Protein AF-A0A7X6V2N8-F1 (afdb_monomer_lite)

Structure (mmCIF, N/CA/C/O backbone):
data_AF-A0A7X6V2N8-F1
#
_entry.id   AF-A0A7X6V2N8-F1
#
loop_
_atom_site.group_PDB
_atom_site.id
_atom_site.type_symbol
_atom_site.label_atom_id
_atom_site.label_alt_id
_atom_site.label_comp_id
_atom_site.label_asym_id
_atom_site.label_entity_id
_atom_site.label_seq_id
_atom_site.pdbx_PDB_ins_code
_atom_site.Cartn_x
_atom_site.Cartn_y
_atom_site.Cartn_z
_atom_site.occupancy
_atom_site.B_iso_or_equiv
_atom_site.auth_seq_id
_atom_site.auth_comp_id
_atom_site.auth_asym_id
_atom_site.auth_atom_id
_atom_site.pdbx_PDB_model_num
ATOM 1 N N . MET A 1 1 ? 22.188 -16.364 -10.637 1.00 53.06 1 MET A N 1
ATOM 2 C CA . MET A 1 1 ? 21.170 -15.381 -11.071 1.00 53.06 1 MET A CA 1
ATOM 3 C C . MET A 1 1 ? 21.832 -14.014 -11.203 1.00 53.06 1 MET A C 1
ATOM 5 O O . MET A 1 1 ? 22.663 -13.703 -10.356 1.00 53.06 1 MET A O 1
ATOM 9 N N . PRO A 1 2 ? 21.519 -13.218 -12.236 1.00 73.69 2 PRO A N 1
ATOM 10 C CA . PRO A 1 2 ? 22.053 -11.866 -12.390 1.00 73.69 2 PRO A CA 1
ATOM 11 C C . PRO A 1 2 ? 21.673 -10.969 -11.202 1.00 73.69 2 PRO A C 1
ATOM 13 O O . PRO A 1 2 ? 20.524 -10.977 -10.762 1.00 73.69 2 PRO A O 1
ATOM 16 N N . ALA A 1 3 ? 22.617 -10.174 -10.690 1.00 73.12 3 ALA A N 1
ATOM 17 C CA . ALA A 1 3 ? 22.434 -9.385 -9.464 1.00 73.12 3 ALA A CA 1
ATOM 18 C C . ALA A 1 3 ? 21.291 -8.350 -9.536 1.00 73.12 3 ALA A C 1
ATOM 20 O O . ALA A 1 3 ? 20.728 -7.978 -8.507 1.00 73.12 3 ALA A O 1
ATOM 21 N N . HIS A 1 4 ? 20.926 -7.901 -10.740 1.00 68.88 4 HIS A N 1
ATOM 22 C CA . HIS A 1 4 ? 19.804 -6.986 -10.957 1.00 68.88 4 HIS A CA 1
ATOM 23 C C . HIS A 1 4 ? 18.442 -7.663 -10.737 1.00 68.88 4 HIS A C 1
ATOM 25 O O . HIS A 1 4 ? 17.545 -7.041 -10.180 1.00 68.88 4 HIS A O 1
ATOM 31 N N . ILE A 1 5 ? 18.310 -8.951 -11.079 1.00 72.81 5 ILE A N 1
ATOM 32 C CA . ILE A 1 5 ? 17.068 -9.716 -10.885 1.00 72.81 5 ILE A CA 1
ATOM 33 C C . ILE A 1 5 ? 16.815 -9.949 -9.395 1.00 72.81 5 ILE A C 1
ATOM 35 O O . ILE A 1 5 ? 15.696 -9.772 -8.927 1.00 72.81 5 ILE A O 1
ATOM 39 N N . LEU A 1 6 ? 17.858 -10.287 -8.627 1.00 72.75 6 LEU A N 1
ATOM 40 C CA . LEU A 1 6 ? 17.744 -10.499 -7.180 1.00 72.75 6 LEU A CA 1
ATOM 41 C C . LEU A 1 6 ? 17.289 -9.224 -6.453 1.00 72.75 6 LEU A C 1
ATOM 43 O O . LEU A 1 6 ? 16.422 -9.290 -5.586 1.00 72.75 6 LEU A O 1
ATOM 47 N N . LYS A 1 7 ? 17.858 -8.067 -6.822 1.00 68.12 7 LYS A N 1
ATOM 48 C CA . LYS A 1 7 ? 17.475 -6.762 -6.263 1.00 68.12 7 LYS A CA 1
ATOM 49 C C . LYS A 1 7 ? 16.017 -6.425 -6.566 1.00 68.12 7 LYS A C 1
ATOM 51 O O . LYS A 1 7 ? 15.303 -6.042 -5.646 1.00 68.12 7 LYS A O 1
ATOM 56 N N . ASP A 1 8 ? 15.571 -6.615 -7.807 1.00 71.12 8 ASP A N 1
ATOM 57 C CA . ASP A 1 8 ? 14.182 -6.329 -8.194 1.00 71.12 8 ASP A CA 1
ATOM 58 C C . ASP A 1 8 ? 13.185 -7.223 -7.438 1.00 71.12 8 ASP A C 1
ATOM 60 O O . ASP A 1 8 ? 12.153 -6.764 -6.947 1.00 71.12 8 ASP A O 1
ATOM 64 N N . LEU A 1 9 ? 13.535 -8.498 -7.250 1.00 73.56 9 LEU A N 1
ATOM 65 C CA . LEU A 1 9 ? 12.720 -9.462 -6.510 1.00 73.56 9 LEU A CA 1
ATOM 66 C C . LEU A 1 9 ? 12.634 -9.108 -5.016 1.00 73.56 9 LEU A C 1
ATOM 68 O O . LEU A 1 9 ? 11.543 -9.112 -4.445 1.00 73.56 9 LEU A O 1
ATOM 72 N N . LEU A 1 10 ? 13.759 -8.735 -4.394 1.00 74.31 10 LEU A N 1
ATOM 73 C CA . LEU A 1 10 ? 13.786 -8.294 -2.995 1.00 74.31 10 LEU A CA 1
ATOM 74 C C . LEU A 1 10 ? 12.949 -7.030 -2.783 1.00 74.31 10 LEU A C 1
ATOM 76 O O . LEU A 1 10 ? 12.209 -6.942 -1.803 1.00 74.31 10 LEU A O 1
ATOM 80 N N . ILE A 1 11 ? 13.052 -6.072 -3.710 1.00 72.12 11 ILE A N 1
ATOM 81 C CA . ILE A 1 11 ? 12.277 -4.832 -3.672 1.00 72.12 11 ILE A CA 1
ATOM 82 C C . ILE A 1 11 ? 10.789 -5.165 -3.726 1.00 72.12 11 ILE A C 1
ATOM 84 O O . ILE A 1 11 ? 10.069 -4.745 -2.829 1.00 72.12 11 ILE A O 1
ATOM 88 N N . ARG A 1 12 ? 10.333 -5.980 -4.688 1.00 69.19 12 ARG A N 1
ATOM 89 C CA . ARG A 1 12 ? 8.917 -6.381 -4.817 1.00 69.19 12 ARG A CA 1
ATOM 90 C C . ARG A 1 12 ? 8.378 -7.096 -3.577 1.00 69.19 12 ARG A C 1
ATOM 92 O O . ARG A 1 12 ? 7.258 -6.809 -3.160 1.00 69.19 12 ARG A O 1
ATOM 99 N N . ILE A 1 13 ? 9.157 -7.996 -2.971 1.00 74.69 13 ILE A N 1
ATOM 100 C CA . ILE A 1 13 ? 8.756 -8.711 -1.746 1.00 74.69 13 ILE A CA 1
ATOM 101 C C . ILE A 1 13 ? 8.649 -7.743 -0.564 1.00 74.69 13 ILE A C 1
ATOM 103 O O . ILE A 1 13 ? 7.641 -7.753 0.145 1.00 74.69 13 ILE A O 1
ATOM 107 N N . GLY A 1 14 ? 9.655 -6.886 -0.362 1.00 71.62 14 GLY A N 1
ATOM 108 C CA . GLY A 1 14 ? 9.617 -5.855 0.678 1.00 71.62 14 GLY A CA 1
ATOM 109 C C . GLY A 1 14 ? 8.426 -4.913 0.500 1.00 71.62 14 GLY A C 1
ATOM 110 O O . GLY A 1 14 ? 7.775 -4.531 1.471 1.00 71.62 14 GLY A O 1
ATOM 111 N N . LEU A 1 15 ? 8.079 -4.622 -0.752 1.00 65.50 15 LEU A N 1
ATOM 112 C CA . LEU A 1 15 ? 6.938 -3.795 -1.113 1.00 65.50 15 LEU A CA 1
ATOM 113 C C . LEU A 1 15 ? 5.595 -4.443 -0.788 1.00 65.50 15 LEU A C 1
ATOM 115 O O . LEU A 1 15 ? 4.733 -3.807 -0.182 1.00 65.50 15 LEU A O 1
ATOM 119 N N . 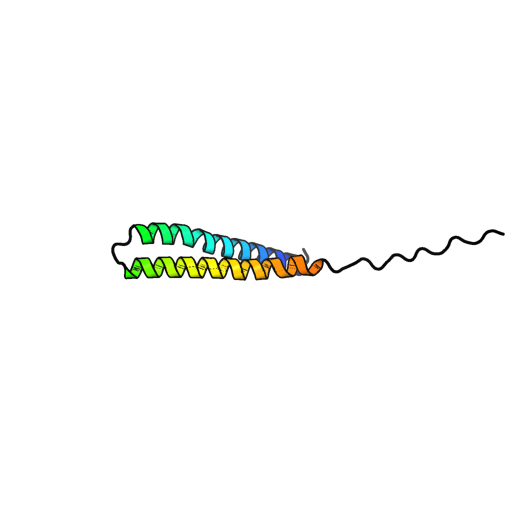ALA A 1 16 ? 5.432 -5.714 -1.152 1.00 70.00 16 ALA A N 1
ATOM 120 C CA . ALA A 1 16 ? 4.239 -6.491 -0.841 1.00 70.00 16 ALA A CA 1
ATOM 121 C C . ALA A 1 16 ? 4.043 -6.642 0.678 1.00 70.00 16 ALA A C 1
ATOM 123 O O . ALA A 1 16 ? 2.918 -6.557 1.173 1.00 70.00 16 ALA A O 1
ATOM 124 N N . LEU A 1 17 ? 5.136 -6.795 1.434 1.00 73.88 17 LEU A N 1
ATOM 125 C CA . LEU A 1 17 ? 5.100 -6.811 2.896 1.00 73.88 17 LEU A CA 1
ATOM 126 C C . LEU A 1 17 ? 4.688 -5.455 3.475 1.00 73.88 17 LEU A C 1
ATOM 128 O O . LEU A 1 17 ? 3.809 -5.413 4.335 1.00 73.88 17 LEU A O 1
ATOM 132 N N . GLY A 1 18 ? 5.254 -4.350 2.980 1.00 72.38 18 GLY A N 1
ATOM 133 C CA . GLY A 1 18 ? 4.857 -2.999 3.388 1.00 72.38 18 GLY A CA 1
ATOM 134 C C . GLY A 1 18 ? 3.366 -2.748 3.152 1.00 72.38 18 GLY A C 1
ATOM 135 O O . GLY A 1 18 ? 2.648 -2.347 4.066 1.00 72.38 18 GLY A O 1
ATOM 136 N N . ALA A 1 19 ? 2.874 -3.089 1.961 1.00 68.25 19 ALA A N 1
ATOM 137 C CA . ALA A 1 19 ? 1.456 -3.050 1.613 1.00 68.25 19 ALA A CA 1
ATOM 138 C C . ALA A 1 19 ? 0.575 -3.863 2.580 1.00 68.25 19 ALA A C 1
ATOM 140 O O . ALA A 1 19 ? -0.434 -3.357 3.077 1.00 68.25 19 ALA A O 1
ATOM 141 N N . GLY A 1 20 ? 0.970 -5.102 2.887 1.00 72.50 20 GLY A N 1
ATOM 142 C CA . GLY A 1 20 ? 0.247 -5.972 3.816 1.00 72.50 20 GLY A CA 1
ATOM 143 C C . GLY A 1 20 ? 0.190 -5.419 5.244 1.00 72.50 20 GLY A C 1
ATOM 144 O O . GLY A 1 20 ? -0.861 -5.462 5.890 1.00 72.50 20 GLY A O 1
ATOM 145 N N . VAL A 1 21 ? 1.286 -4.836 5.736 1.00 73.31 21 VAL A N 1
ATOM 146 C CA . VAL A 1 21 ? 1.329 -4.190 7.059 1.00 73.31 21 VAL A CA 1
ATOM 147 C C . VAL A 1 21 ? 0.422 -2.957 7.095 1.00 73.31 21 VAL A C 1
ATOM 149 O O . VAL A 1 21 ? -0.359 -2.798 8.033 1.00 73.31 21 VAL A O 1
ATOM 152 N N . LEU A 1 22 ? 0.450 -2.118 6.057 1.00 69.75 22 LEU A N 1
ATOM 153 C CA . LEU A 1 22 ? -0.416 -0.941 5.986 1.00 69.75 22 LEU A CA 1
ATOM 154 C C . LEU A 1 22 ? -1.908 -1.308 5.923 1.00 69.75 22 LEU A C 1
ATOM 156 O O . LEU A 1 22 ? -2.706 -0.714 6.648 1.00 69.75 22 LEU A O 1
ATOM 160 N N . ILE A 1 23 ? -2.289 -2.311 5.125 1.00 71.69 23 ILE A N 1
ATOM 161 C CA . ILE A 1 23 ? -3.682 -2.780 5.033 1.00 71.69 23 ILE A CA 1
ATOM 162 C C . ILE A 1 23 ? -4.146 -3.438 6.335 1.00 71.69 23 ILE A C 1
ATOM 164 O O . ILE A 1 23 ? -5.285 -3.230 6.746 1.00 71.69 23 ILE A O 1
ATOM 168 N N . SER A 1 24 ? -3.285 -4.205 7.008 1.00 75.44 24 SER A N 1
ATOM 169 C CA . SER A 1 24 ? -3.646 -4.899 8.255 1.00 75.44 24 SER A CA 1
ATOM 170 C C . SER A 1 24 ? -3.808 -3.961 9.456 1.00 75.44 24 SER A C 1
ATOM 172 O O . SER A 1 24 ? -4.621 -4.240 10.341 1.00 75.44 24 SER A O 1
ATOM 174 N N . ILE A 1 25 ? -3.120 -2.815 9.472 1.00 78.12 25 ILE A N 1
ATOM 175 C CA . ILE A 1 25 ? -3.278 -1.788 10.515 1.00 78.12 25 ILE A CA 1
ATOM 176 C C . ILE A 1 25 ? -4.685 -1.181 10.514 1.00 78.12 25 ILE A C 1
ATOM 178 O O . ILE A 1 25 ? -5.219 -0.889 11.585 1.00 78.12 25 ILE A O 1
ATOM 182 N N . VAL A 1 26 ? -5.318 -1.029 9.346 1.00 70.69 26 VAL A N 1
ATOM 183 C CA . VAL A 1 26 ? -6.633 -0.380 9.209 1.00 70.69 26 VAL A CA 1
ATOM 184 C C . VAL A 1 26 ? -7.733 -1.085 10.020 1.00 70.69 26 VAL A C 1
ATOM 186 O O . VAL A 1 26 ? -8.316 -0.428 10.886 1.00 70.69 26 VAL A O 1
ATOM 189 N N . PRO A 1 27 ? -8.032 -2.390 9.837 1.00 74.25 27 PRO A N 1
ATOM 190 C CA . PRO A 1 27 ? -9.074 -3.070 10.606 1.00 74.25 27 PRO A CA 1
ATOM 191 C C . PRO A 1 27 ? -8.729 -3.187 12.096 1.00 74.25 27 PRO A C 1
ATOM 193 O O . PRO A 1 27 ? -9.633 -3.137 12.931 1.00 74.25 27 PRO A O 1
ATOM 196 N N . VAL A 1 28 ? -7.443 -3.291 12.454 1.00 77.81 28 VAL A N 1
ATOM 197 C CA . VAL A 1 28 ? -6.993 -3.327 13.857 1.00 77.81 28 VAL A CA 1
ATOM 198 C C . VAL A 1 28 ? -7.254 -1.986 14.544 1.00 77.81 28 VAL A C 1
ATOM 200 O O . VAL A 1 28 ? -7.840 -1.950 15.629 1.00 77.81 28 VAL A O 1
ATOM 203 N N . ALA A 1 29 ? -6.887 -0.877 13.901 1.00 72.62 29 ALA A N 1
ATOM 204 C CA . ALA A 1 29 ? -7.138 0.470 14.401 1.00 72.62 29 ALA A CA 1
ATOM 205 C C . ALA A 1 29 ? -8.642 0.784 14.468 1.00 72.62 29 ALA A C 1
ATOM 207 O O . ALA A 1 29 ? -9.103 1.340 15.463 1.00 72.62 29 ALA A O 1
ATOM 208 N N . LEU A 1 30 ? -9.425 0.357 13.470 1.00 73.00 30 LEU A N 1
ATOM 209 C CA . LEU A 1 30 ? -10.888 0.492 13.456 1.00 73.00 30 LEU A CA 1
ATOM 210 C C . LEU A 1 30 ? -11.553 -0.289 14.592 1.00 73.00 30 LEU A C 1
ATOM 212 O O . LEU A 1 30 ? -12.412 0.251 15.294 1.00 73.00 30 LEU A O 1
ATOM 216 N N . ARG A 1 31 ? -11.149 -1.549 14.797 1.00 77.00 31 ARG A N 1
ATOM 217 C CA . ARG A 1 31 ? -11.665 -2.394 15.880 1.00 77.00 31 ARG A CA 1
ATOM 218 C C . ARG A 1 31 ? -11.326 -1.782 17.236 1.00 77.00 31 ARG A C 1
ATOM 220 O O . ARG A 1 31 ? -12.227 -1.586 18.045 1.00 77.00 31 ARG A O 1
ATOM 227 N N . ASN A 1 32 ? -10.072 -1.395 17.453 1.00 73.94 32 ASN A N 1
ATOM 228 C CA . ASN A 1 32 ? -9.634 -0.797 18.715 1.00 73.94 32 ASN A CA 1
ATOM 229 C C . ASN A 1 32 ? -10.250 0.589 18.958 1.00 73.94 32 ASN A C 1
ATOM 231 O O . ASN A 1 32 ? -10.565 0.925 20.095 1.00 73.94 32 ASN A O 1
ATOM 235 N N . GLY A 1 33 ? -10.479 1.378 17.905 1.00 72.25 33 GLY A N 1
ATOM 236 C CA . GLY A 1 33 ? -11.114 2.691 17.991 1.00 72.25 33 GLY A CA 1
ATOM 237 C C . GLY A 1 33 ? -12.607 2.628 18.321 1.00 72.25 33 GLY A C 1
ATOM 238 O O . GLY A 1 33 ? -13.100 3.496 19.035 1.00 72.25 33 GLY A O 1
ATOM 239 N N . ARG A 1 34 ? -13.345 1.606 17.860 1.00 71.56 34 ARG A N 1
ATOM 240 C CA . ARG A 1 34 ? -14.777 1.438 18.200 1.00 71.56 34 ARG A CA 1
ATOM 241 C C . ARG A 1 34 ? -15.010 1.156 19.682 1.00 71.56 34 ARG A C 1
ATOM 243 O O . ARG A 1 34 ? -16.013 1.620 20.211 1.00 71.56 34 ARG A O 1
ATOM 250 N N . TYR A 1 35 ? -14.096 0.434 20.327 1.00 74.75 35 TYR A N 1
ATOM 251 C CA . TYR A 1 35 ? -14.198 0.067 21.744 1.00 74.75 35 TYR A CA 1
ATOM 252 C C . TYR A 1 35 ? -13.349 0.956 22.667 1.00 74.75 35 TYR A C 1
ATOM 254 O O . TYR A 1 35 ? -13.280 0.703 23.867 1.00 74.75 35 TYR A O 1
ATOM 262 N N . ALA A 1 36 ? -12.694 1.993 22.133 1.00 70.94 36 ALA A N 1
ATOM 263 C CA . ALA A 1 36 ? -11.893 2.909 22.935 1.00 70.94 36 ALA A CA 1
ATOM 264 C C . ALA A 1 36 ? -12.802 3.840 23.766 1.00 70.94 36 ALA A C 1
ATOM 266 O O . ALA A 1 36 ? -13.607 4.568 23.181 1.00 70.94 36 ALA A O 1
ATOM 267 N N . PRO A 1 37 ? -12.646 3.884 25.104 1.00 68.31 37 PRO A N 1
ATOM 268 C CA . PRO A 1 37 ? -13.454 4.751 25.963 1.00 68.31 37 PRO A CA 1
ATOM 269 C C . PRO A 1 37 ? -13.062 6.232 25.853 1.00 68.31 37 PRO A C 1
ATOM 271 O O . PRO A 1 37 ? -13.871 7.103 26.151 1.00 68.31 37 PRO A O 1
ATOM 274 N N . SER A 1 38 ? -11.836 6.542 25.413 1.00 82.00 38 SER A N 1
ATOM 275 C CA . SER A 1 38 ? -11.367 7.920 25.262 1.00 82.00 38 SER A CA 1
ATOM 276 C C . SER A 1 38 ? -11.498 8.425 23.824 1.00 82.00 38 SER A C 1
ATOM 278 O O . SER A 1 38 ? -10.929 7.867 22.881 1.00 82.00 38 SER A O 1
ATOM 280 N N . THR A 1 39 ? -12.199 9.551 23.666 1.00 77.00 39 THR A N 1
ATOM 281 C CA . THR A 1 39 ? -12.413 10.224 22.376 1.00 77.00 39 THR A CA 1
ATOM 282 C C . THR A 1 39 ? -11.091 10.572 21.691 1.00 77.00 39 THR A C 1
ATOM 284 O O . THR A 1 39 ? -10.943 10.3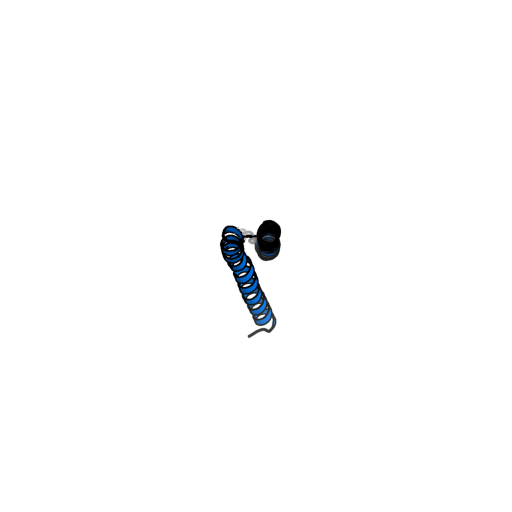45 20.495 1.00 77.00 39 THR A O 1
ATOM 287 N N . PHE A 1 40 ? -10.089 11.029 22.450 1.00 77.50 40 PHE A N 1
ATOM 288 C CA . PHE A 1 40 ? -8.769 11.369 21.911 1.00 77.50 40 PHE A CA 1
ATOM 289 C C . PHE A 1 40 ? -8.062 10.164 21.274 1.00 77.50 40 PHE A C 1
ATOM 291 O O . PHE A 1 40 ? -7.575 10.240 20.147 1.00 77.50 40 PHE A O 1
ATOM 298 N N . ARG A 1 41 ? -8.065 9.012 21.958 1.00 74.69 41 ARG A N 1
ATOM 299 C CA . ARG A 1 41 ? -7.446 7.778 21.452 1.00 74.69 41 ARG A CA 1
ATOM 300 C C . ARG A 1 41 ? -8.174 7.257 20.217 1.00 74.69 41 ARG A C 1
ATOM 302 O O . ARG A 1 41 ? -7.540 6.733 19.306 1.00 74.69 41 ARG A O 1
ATOM 309 N N . ARG A 1 42 ? -9.494 7.437 20.168 1.00 73.62 42 ARG A N 1
ATOM 310 C CA . ARG A 1 42 ? -10.321 7.086 19.014 1.00 73.62 42 ARG A CA 1
ATOM 311 C C . ARG A 1 42 ? -9.979 7.938 17.790 1.00 73.62 42 ARG A C 1
ATOM 313 O O . ARG A 1 42 ? -9.757 7.372 16.725 1.00 73.62 42 ARG A O 1
ATOM 320 N N . VAL A 1 43 ? -9.864 9.259 17.946 1.00 76.62 43 VAL A N 1
ATOM 321 C CA . VAL A 1 43 ? -9.450 10.162 16.856 1.00 76.62 43 VAL A CA 1
ATOM 322 C C . VAL A 1 43 ? -8.041 9.824 16.372 1.00 76.62 43 VAL A C 1
ATOM 324 O O . VAL A 1 43 ? -7.849 9.678 15.171 1.00 76.62 43 VAL A O 1
ATOM 327 N N . PHE A 1 44 ? -7.089 9.605 17.285 1.00 81.25 44 PHE A N 1
ATOM 328 C CA . PHE A 1 44 ? -5.719 9.222 16.930 1.00 81.25 44 PHE A CA 1
ATOM 329 C C . PHE A 1 44 ? -5.651 7.921 16.112 1.00 81.25 44 PHE A C 1
ATOM 331 O O . PHE A 1 44 ? -4.925 7.835 15.127 1.00 81.25 44 PHE A O 1
ATOM 338 N N . LEU A 1 45 ? -6.424 6.898 16.487 1.00 74.88 45 LEU A N 1
ATOM 339 C CA . LEU A 1 45 ? -6.455 5.635 15.743 1.00 74.88 45 LEU A CA 1
ATOM 340 C C . LEU A 1 45 ? -7.073 5.800 14.349 1.00 74.88 45 LEU A C 1
ATOM 342 O O . LEU A 1 45 ? -6.600 5.179 13.398 1.00 74.88 45 LEU A O 1
ATOM 346 N N . PHE A 1 46 ? -8.095 6.648 14.206 1.00 72.75 46 PHE A N 1
ATOM 347 C CA . PHE A 1 46 ? -8.690 6.937 12.901 1.00 72.75 46 PHE A CA 1
ATOM 348 C C . PHE A 1 46 ? -7.771 7.765 12.001 1.00 72.75 46 PHE A C 1
ATOM 350 O O . PHE A 1 46 ? -7.678 7.467 10.811 1.00 72.75 46 PHE A O 1
ATOM 357 N N . THR A 1 47 ? -7.060 8.758 12.540 1.00 78.19 47 THR A N 1
ATOM 358 C CA . THR A 1 47 ? -6.080 9.528 11.760 1.00 78.19 47 THR A CA 1
ATOM 359 C C . THR A 1 47 ? -4.894 8.663 11.350 1.00 78.19 47 THR A C 1
ATOM 361 O O . THR A 1 47 ? -4.461 8.750 10.204 1.00 78.19 47 THR A O 1
ATOM 364 N N . LEU A 1 48 ? -4.423 7.768 12.225 1.00 78.44 48 LEU A N 1
ATOM 365 C CA . LEU A 1 48 ? -3.383 6.792 11.897 1.00 78.44 48 LEU A CA 1
ATOM 366 C C . LEU A 1 48 ? -3.830 5.840 10.775 1.00 78.44 48 LEU A C 1
ATOM 368 O O . LEU A 1 48 ? -3.074 5.603 9.836 1.00 78.44 48 LEU A O 1
ATOM 372 N N . ALA A 1 49 ? -5.068 5.337 10.836 1.00 72.44 49 ALA A N 1
ATOM 373 C CA . ALA A 1 49 ? -5.633 4.492 9.784 1.00 72.44 49 ALA A CA 1
ATOM 374 C C . ALA A 1 49 ? -5.770 5.244 8.449 1.00 72.44 49 ALA A C 1
ATOM 376 O O . ALA A 1 49 ? -5.425 4.700 7.402 1.00 72.44 49 ALA A O 1
ATOM 377 N N . GLY A 1 50 ? -6.226 6.500 8.482 1.00 74.44 50 GLY A N 1
ATOM 378 C CA . GLY A 1 50 ? -6.317 7.354 7.297 1.00 74.44 50 GLY A CA 1
ATOM 379 C C . GLY A 1 50 ? -4.948 7.657 6.683 1.00 74.44 50 GLY A C 1
ATOM 380 O O . GLY A 1 50 ? -4.775 7.516 5.476 1.00 74.44 50 GLY A O 1
ATOM 381 N N . ALA A 1 51 ? -3.954 7.998 7.507 1.00 77.50 51 ALA A N 1
ATOM 382 C CA . ALA A 1 51 ? -2.584 8.248 7.061 1.00 77.50 51 ALA A CA 1
ATOM 383 C C . ALA A 1 51 ? -1.944 6.998 6.440 1.00 77.50 51 ALA A C 1
ATOM 385 O O . ALA A 1 51 ? -1.308 7.094 5.391 1.00 77.50 51 ALA A O 1
ATOM 386 N N . ALA A 1 52 ? -2.164 5.821 7.037 1.00 75.94 52 ALA A N 1
ATOM 387 C CA . ALA A 1 52 ? -1.737 4.553 6.458 1.00 75.94 52 ALA A CA 1
ATOM 388 C C . ALA A 1 52 ? -2.419 4.306 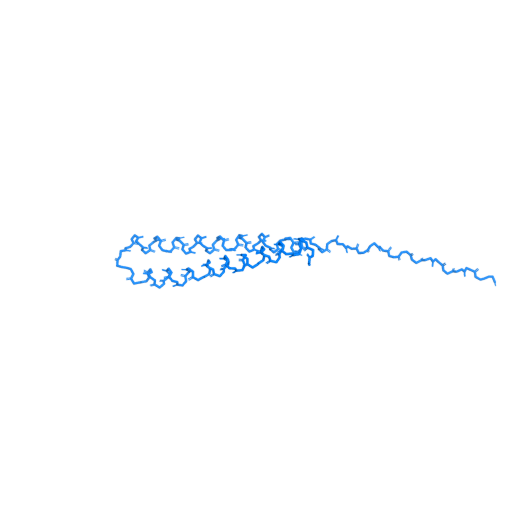5.100 1.00 75.94 52 ALA A C 1
ATOM 390 O O . ALA A 1 52 ? -1.754 4.009 4.113 1.00 75.94 52 ALA A O 1
ATOM 391 N N . LEU A 1 53 ? -3.733 4.500 5.001 1.00 74.69 53 LEU A N 1
ATOM 392 C CA . LEU A 1 53 ? -4.449 4.301 3.742 1.00 74.69 53 LEU A CA 1
ATOM 393 C C . LEU A 1 53 ? -3.918 5.222 2.625 1.00 74.69 53 LEU A C 1
ATOM 395 O O . LEU A 1 53 ? -3.656 4.763 1.516 1.00 74.69 53 LEU A O 1
ATOM 399 N N . ILE A 1 54 ? -3.698 6.504 2.929 1.00 79.81 54 ILE A N 1
ATOM 400 C CA . ILE A 1 54 ? -3.131 7.476 1.982 1.00 79.81 54 ILE A CA 1
ATOM 401 C C . ILE A 1 54 ? -1.710 7.069 1.574 1.00 79.81 54 ILE A C 1
ATOM 403 O O . ILE A 1 54 ? -1.396 7.041 0.384 1.00 79.81 54 ILE A O 1
ATOM 407 N N . GLY A 1 55 ? -0.870 6.701 2.546 1.00 75.25 55 GLY A N 1
ATOM 408 C CA . GLY A 1 55 ? 0.482 6.209 2.293 1.00 75.25 55 GLY A CA 1
ATOM 409 C C . GLY A 1 55 ? 0.486 4.985 1.380 1.00 75.25 55 GLY A C 1
ATOM 410 O O . GLY A 1 55 ? 1.272 4.930 0.439 1.00 75.25 55 GLY A O 1
ATOM 411 N N . PHE A 1 56 ? -0.443 4.049 1.588 1.00 75.38 56 PHE A N 1
ATOM 412 C CA . PHE A 1 56 ? -0.607 2.872 0.740 1.00 75.38 56 PHE A CA 1
ATOM 413 C C . PHE A 1 56 ? -0.965 3.239 -0.705 1.00 75.38 56 PHE A C 1
ATOM 415 O O . PHE A 1 56 ? -0.355 2.701 -1.630 1.00 75.38 56 PHE A O 1
ATOM 422 N N . PHE A 1 57 ? -1.903 4.165 -0.923 1.00 73.75 57 PHE A N 1
ATOM 423 C CA . PHE A 1 57 ? -2.288 4.590 -2.274 1.00 73.75 57 PHE A CA 1
ATOM 424 C C . PHE A 1 57 ? -1.150 5.298 -3.013 1.00 73.75 57 PHE A C 1
ATOM 426 O O . PHE A 1 57 ? -0.864 4.950 -4.158 1.00 73.75 57 PHE A O 1
ATOM 433 N N . ILE A 1 58 ? -0.465 6.240 -2.355 1.00 79.88 58 ILE A N 1
ATOM 434 C CA . ILE A 1 58 ? 0.688 6.948 -2.936 1.00 79.88 58 ILE A CA 1
ATOM 435 C C . ILE A 1 58 ? 1.787 5.945 -3.294 1.00 79.88 58 ILE A C 1
ATOM 437 O O . ILE A 1 58 ? 2.322 5.960 -4.400 1.00 79.88 58 ILE A O 1
ATOM 441 N N . TYR A 1 59 ? 2.094 5.034 -2.374 1.00 69.88 59 TYR A N 1
ATOM 442 C CA . TYR A 1 59 ? 3.137 4.037 -2.568 1.00 69.88 59 TYR A CA 1
ATOM 443 C C . TYR A 1 59 ? 2.802 3.041 -3.687 1.00 69.88 59 TYR A C 1
ATOM 445 O O . TYR A 1 59 ? 3.649 2.745 -4.528 1.00 69.88 59 TYR A O 1
ATOM 453 N N . SER A 1 60 ? 1.548 2.589 -3.755 1.00 69.75 60 SER A N 1
ATOM 454 C CA . SER A 1 60 ? 1.054 1.722 -4.832 1.00 69.75 60 SER A CA 1
ATOM 455 C C . SER A 1 60 ? 1.115 2.416 -6.193 1.00 69.75 60 SER A C 1
ATOM 457 O O . SER A 1 60 ? 1.475 1.791 -7.186 1.00 69.75 60 SER A O 1
ATOM 459 N N . TYR A 1 61 ? 0.821 3.718 -6.252 1.00 74.75 61 TYR A N 1
ATOM 460 C CA . TYR A 1 61 ? 0.949 4.501 -7.480 1.00 74.75 61 TYR A CA 1
ATOM 461 C C . TYR A 1 61 ? 2.403 4.568 -7.967 1.00 74.75 61 TYR A C 1
ATOM 463 O O . TYR A 1 61 ? 2.671 4.279 -9.133 1.00 74.75 61 TYR A O 1
ATOM 471 N N . PHE A 1 62 ? 3.357 4.858 -7.075 1.00 70.50 62 PHE A N 1
ATOM 472 C CA . PHE A 1 62 ? 4.787 4.850 -7.413 1.00 70.50 62 PHE A CA 1
ATOM 473 C C . PHE A 1 62 ? 5.302 3.474 -7.845 1.00 70.50 62 PHE A C 1
ATOM 475 O O . PHE A 1 62 ? 6.217 3.399 -8.662 1.00 70.50 62 PHE A O 1
ATOM 482 N N . LEU A 1 63 ? 4.715 2.390 -7.335 1.00 68.75 63 LEU A N 1
ATOM 483 C CA . LEU A 1 63 ? 5.055 1.033 -7.759 1.00 68.75 63 LEU A CA 1
ATOM 484 C C . LEU A 1 63 ? 4.628 0.747 -9.203 1.00 68.75 63 LEU A C 1
ATOM 486 O O . LEU A 1 63 ? 5.328 0.069 -9.954 1.00 68.75 63 LEU A O 1
ATOM 490 N N . VAL A 1 64 ? 3.439 1.220 -9.560 1.00 66.56 64 VAL A N 1
ATOM 491 C CA . VAL A 1 64 ? 2.733 0.824 -10.777 1.00 66.56 64 VAL A CA 1
ATOM 492 C C . VAL A 1 64 ? 3.039 1.767 -11.947 1.00 66.56 64 VAL A C 1
ATOM 494 O O . VAL A 1 64 ? 3.110 1.318 -13.091 1.00 66.56 64 VAL A O 1
ATOM 497 N N . ALA A 1 65 ? 3.305 3.049 -11.683 1.00 68.06 65 ALA A N 1
ATOM 498 C CA . ALA A 1 65 ? 3.639 4.036 -12.712 1.00 68.06 65 ALA A CA 1
ATOM 499 C C . ALA A 1 65 ? 4.822 3.629 -13.631 1.00 68.06 65 ALA A C 1
ATOM 501 O O . ALA A 1 65 ? 4.688 3.767 -14.850 1.00 68.06 65 ALA A O 1
ATOM 502 N N . PRO A 1 66 ? 5.937 3.052 -13.131 1.00 66.25 66 PRO A N 1
ATOM 503 C CA . PRO A 1 66 ? 7.031 2.579 -13.984 1.00 66.25 66 PRO A CA 1
ATOM 504 C C . PRO A 1 66 ? 6.641 1.388 -14.872 1.00 66.25 66 PRO A C 1
ATOM 506 O O . PRO A 1 66 ? 7.151 1.250 -15.984 1.00 66.25 66 PRO A O 1
ATOM 509 N N . HIS A 1 67 ? 5.726 0.531 -14.400 1.00 62.75 67 HIS A N 1
ATOM 510 C CA . HIS A 1 67 ? 5.248 -0.625 -15.166 1.00 62.75 67 HIS A CA 1
ATOM 511 C C . HIS A 1 67 ? 4.446 -0.196 -16.399 1.00 62.75 67 HIS A C 1
ATOM 513 O O . HIS A 1 67 ? 4.572 -0.816 -17.451 1.00 62.75 67 HIS A O 1
ATOM 519 N N . PHE A 1 68 ? 3.668 0.885 -16.301 1.00 58.22 68 PHE A N 1
ATOM 520 C CA . PHE A 1 68 ? 2.896 1.404 -17.433 1.00 58.22 68 PHE A CA 1
ATOM 521 C C . PHE A 1 68 ? 3.716 2.284 -18.388 1.00 58.22 68 PHE A C 1
ATOM 523 O O . PHE A 1 68 ? 3.436 2.300 -19.587 1.00 58.22 68 PHE A O 1
ATOM 530 N N . ALA A 1 69 ? 4.766 2.950 -17.898 1.00 57.22 69 ALA A N 1
ATOM 531 C CA . ALA A 1 69 ? 5.656 3.774 -18.723 1.00 57.22 69 ALA A CA 1
ATOM 532 C C . ALA A 1 69 ? 6.472 2.970 -19.759 1.00 57.22 69 ALA A C 1
ATOM 534 O O . ALA A 1 69 ? 6.964 3.533 -20.731 1.00 57.22 69 ALA A O 1
ATOM 535 N N . SER A 1 70 ? 6.587 1.649 -19.591 1.00 55.66 70 SER A N 1
ATOM 536 C CA . SER A 1 70 ? 7.379 0.771 -20.469 1.00 55.66 70 SER A CA 1
ATOM 537 C C . SER A 1 70 ? 6.676 0.385 -21.784 1.00 55.66 70 SER A C 1
ATOM 539 O O . SER A 1 70 ? 7.188 -0.445 -22.530 1.00 55.66 70 SER A O 1
ATOM 541 N N . SER A 1 71 ? 5.501 0.953 -22.082 1.00 51.50 71 SER A N 1
ATOM 542 C CA . SER A 1 71 ? 4.690 0.589 -23.256 1.00 51.50 71 SER A CA 1
ATOM 543 C C . SER A 1 71 ? 5.015 1.369 -24.541 1.00 51.50 71 SER A C 1
ATOM 545 O O . SER A 1 71 ? 4.518 1.005 -25.603 1.00 51.50 71 SER A O 1
ATOM 547 N N . THR A 1 72 ? 5.904 2.368 -24.500 1.00 54.66 72 THR A N 1
ATOM 548 C CA . THR A 1 72 ? 6.284 3.170 -25.684 1.00 54.66 72 THR A CA 1
ATOM 549 C C . THR A 1 72 ? 7.551 2.651 -26.375 1.00 54.66 72 THR A C 1
ATOM 551 O O . THR A 1 72 ? 8.426 3.419 -26.766 1.00 54.66 72 THR A O 1
ATOM 554 N N . HIS A 1 73 ? 7.675 1.334 -26.532 1.00 52.00 73 HIS A N 1
ATOM 555 C CA . HIS A 1 73 ? 8.530 0.768 -27.575 1.00 52.00 73 HIS A CA 1
ATOM 556 C C . HIS A 1 73 ? 7.618 0.309 -28.706 1.00 52.00 73 HIS A C 1
ATOM 558 O O . HIS A 1 73 ? 7.341 -0.876 -28.864 1.00 52.00 73 HIS A O 1
ATOM 564 N N . GLU A 1 74 ? 7.114 1.276 -29.473 1.00 59.91 74 GLU A N 1
ATOM 565 C CA . GLU A 1 74 ? 6.586 0.979 -30.798 1.00 59.91 74 GLU A CA 1
ATOM 566 C C . GLU A 1 74 ? 7.741 0.325 -31.581 1.00 59.91 74 GLU A C 1
ATOM 568 O O . GLU A 1 74 ? 8.808 0.941 -31.710 1.00 59.91 74 GLU A O 1
ATOM 573 N N . PRO A 1 75 ? 7.629 -0.954 -31.990 1.00 64.00 75 PRO A N 1
ATOM 574 C CA . PRO A 1 75 ? 8.688 -1.588 -32.756 1.00 64.00 75 PRO A CA 1
ATOM 575 C C . PRO A 1 75 ? 8.872 -0.773 -34.032 1.00 64.00 75 PRO A C 1
ATOM 577 O O . PRO A 1 75 ? 7.897 -0.491 -34.728 1.00 64.00 75 PRO A O 1
ATOM 580 N N . ALA A 1 76 ? 10.113 -0.360 -34.307 1.00 69.19 76 ALA A N 1
ATOM 581 C CA . ALA A 1 76 ? 10.423 0.416 -35.499 1.00 69.19 76 ALA A CA 1
ATOM 582 C C . ALA A 1 76 ? 9.793 -0.276 -36.722 1.00 69.19 76 ALA A C 1
ATOM 584 O O . ALA A 1 76 ? 9.957 -1.495 -36.860 1.00 69.19 76 ALA A O 1
ATOM 585 N N . PRO A 1 77 ? 9.044 0.451 -37.572 1.00 72.44 77 PRO A N 1
ATOM 586 C CA . PRO A 1 77 ? 8.349 -0.153 -38.696 1.00 72.44 77 PRO A CA 1
ATOM 587 C C . PRO A 1 77 ? 9.343 -0.945 -39.545 1.00 72.44 77 PRO A C 1
ATOM 589 O O . PRO A 1 77 ? 10.350 -0.413 -40.016 1.00 72.44 77 PRO A O 1
ATOM 592 N N . VAL A 1 78 ? 9.076 -2.243 -39.693 1.00 74.88 78 VAL A N 1
ATOM 593 C CA . VAL A 1 78 ? 9.908 -3.149 -40.485 1.00 74.88 78 VAL A CA 1
ATOM 594 C C . VAL A 1 78 ? 9.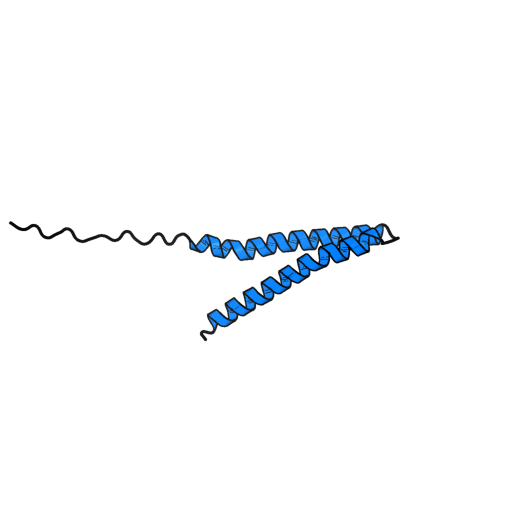764 -2.739 -41.948 1.00 74.88 78 VAL A C 1
ATOM 596 O O . VAL A 1 78 ? 8.731 -2.976 -42.572 1.00 74.88 78 VAL A O 1
ATOM 599 N N . VAL A 1 79 ? 10.794 -2.093 -42.496 1.00 77.88 79 VAL A N 1
ATOM 600 C CA . VAL A 1 79 ? 10.857 -1.774 -43.924 1.00 77.88 79 VAL A CA 1
ATOM 601 C C . VAL A 1 79 ? 11.206 -3.059 -44.669 1.00 77.88 79 VAL A C 1
ATOM 603 O O . VAL A 1 79 ? 12.354 -3.503 -44.657 1.00 77.88 79 VAL A O 1
ATOM 606 N N . TYR A 1 80 ? 10.210 -3.681 -45.297 1.00 78.94 80 TYR A N 1
ATOM 607 C CA . TYR A 1 80 ? 10.451 -4.811 -46.189 1.00 78.94 80 TYR A CA 1
ATOM 608 C C . TYR A 1 80 ? 11.100 -4.314 -47.489 1.00 78.94 80 TYR A C 1
ATOM 610 O O . TYR A 1 80 ? 10.622 -3.332 -48.066 1.00 78.94 80 TYR A O 1
ATOM 618 N N . PRO A 1 81 ? 12.176 -4.963 -47.972 1.00 80.69 81 PRO A N 1
ATOM 619 C CA . PRO A 1 81 ? 12.728 -4.641 -49.278 1.00 80.69 81 PRO A CA 1
ATOM 620 C C . PRO A 1 81 ? 11.681 -4.915 -50.365 1.00 80.69 81 PRO A C 1
ATOM 622 O O . PRO A 1 81 ? 10.964 -5.916 -50.317 1.00 80.69 81 PRO A O 1
ATOM 625 N N . LEU A 1 82 ? 11.596 -4.009 -51.342 1.00 80.19 82 LEU A N 1
ATOM 626 C CA . LEU A 1 82 ? 10.735 -4.173 -52.511 1.00 80.19 82 LEU A CA 1
ATOM 627 C C . LEU A 1 82 ? 11.116 -5.466 -53.256 1.00 80.19 82 LEU A C 1
ATOM 629 O O . LEU A 1 82 ? 12.311 -5.732 -53.423 1.00 80.19 82 LEU A O 1
ATOM 633 N N . PRO A 1 83 ? 10.136 -6.274 -53.704 1.00 80.69 83 PRO A N 1
ATOM 634 C CA . PRO A 1 83 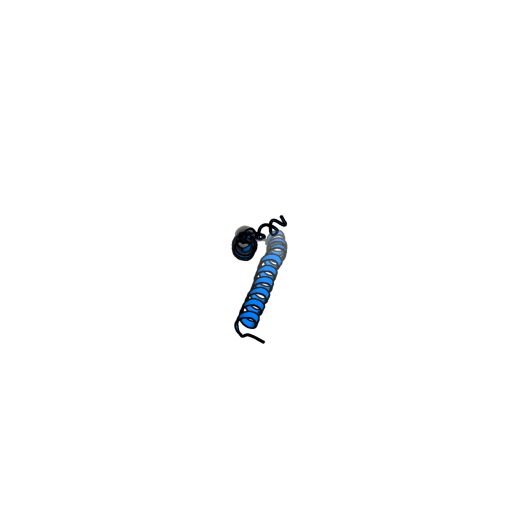? 10.422 -7.473 -54.479 1.00 80.69 83 PRO A CA 1
ATOM 635 C C . PRO A 1 83 ? 11.185 -7.102 -55.762 1.00 80.69 83 PRO A C 1
ATOM 637 O O . PRO A 1 83 ? 10.888 -6.067 -56.368 1.00 80.69 83 PRO A O 1
ATOM 640 N N . PRO A 1 84 ? 12.178 -7.910 -56.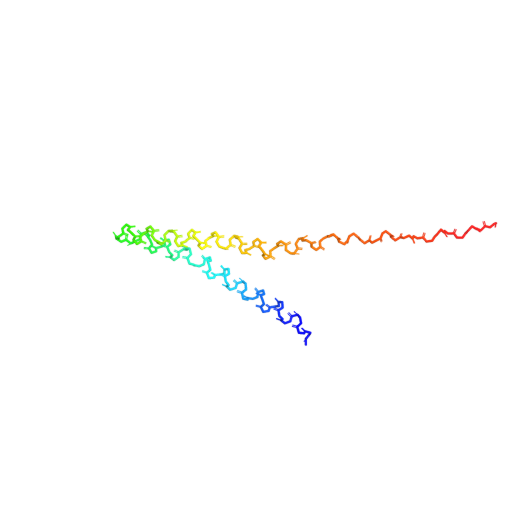178 1.00 77.44 84 PRO A N 1
ATOM 641 C CA . PRO A 1 84 ? 12.964 -7.622 -57.370 1.00 77.44 84 PRO A CA 1
ATOM 642 C C . PRO A 1 84 ? 12.049 -7.568 -58.596 1.00 77.44 84 PRO A C 1
ATOM 644 O O . PRO A 1 84 ? 11.254 -8.480 -58.827 1.00 77.44 84 PRO A O 1
ATOM 647 N N . ALA A 1 85 ? 12.162 -6.491 -59.375 1.00 73.06 85 ALA A N 1
ATOM 648 C CA . ALA A 1 85 ? 11.471 -6.366 -60.649 1.00 73.06 85 ALA A CA 1
ATOM 649 C C . ALA A 1 85 ? 12.047 -7.405 -61.621 1.00 73.06 85 ALA A C 1
ATOM 651 O O . ALA A 1 85 ? 13.207 -7.315 -62.023 1.00 73.06 85 ALA A O 1
ATOM 652 N N . ILE A 1 86 ? 11.246 -8.417 -61.945 1.00 67.25 86 ILE A N 1
ATOM 653 C CA . ILE A 1 86 ? 11.559 -9.399 -62.982 1.00 67.25 86 ILE A CA 1
ATOM 654 C C . ILE A 1 86 ? 11.169 -8.758 -64.329 1.00 67.25 86 ILE A C 1
ATOM 656 O O . ILE A 1 86 ? 10.027 -8.300 -64.429 1.00 67.25 86 ILE A O 1
ATOM 660 N N . PRO A 1 87 ? 12.076 -8.661 -65.322 1.00 68.44 87 PRO A N 1
ATOM 661 C CA . PRO A 1 87 ? 11.717 -8.303 -66.694 1.00 68.44 87 PRO A CA 1
ATOM 662 C C . PRO A 1 87 ? 10.982 -9.436 -67.423 1.00 68.44 87 PRO A C 1
ATOM 664 O O . PRO A 1 87 ? 11.264 -10.621 -67.129 1.00 68.44 87 PRO A O 1
#

Foldseek 3Di:
DPPVVVVVVVVVVVLVVLLVVLVVLQVVLVVCLVPDPDPVSNVVSVVSNVVSVVVNVVSVCVVCVVVVVPPPCPPDPDDDDDDDDDD

pLDDT: mean 71.66, std 6.58, range [51.5, 82.0]

Radius of gyration: 25.07 Å; chains: 1; bounding box: 37×27×93 Å

Sequence (87 aa):
MPAHILKDLLIRIGLALGAGVLISIVPVALRNGRYAPSTFRRVFLFTLAGAALIGFFIYSYFLVAPHFASSTHEPAPVVYPLPPAIP

Secondary structure (DSSP, 8-state):
--HHHHHHHHHHHHHHHHHHHHHHHHHHHHHHHHT-S-HHHHHHHHHHHHHHHHHHHHHHHHHHHHHHHTT---PPP--PPPPP---